Protein AF-F0YPF0-F1 (afdb_monomer_lite)

pLDDT: mean 92.69, std 11.46, range [45.41, 98.69]

Sequence (124 aa):
LLEACATIEKAMAQIQELYGKMSEGPLVLNQITRWINTKEEHCAKIIDLISNYCLCQRCKPFGTPGSPFKTKEDYTDALLAHHAVMSAAMKAKQNVDPSFSAGLKHAVGDATLMYKPVAPPAAP

Secondary structure (DSSP, 8-state):
-HHHHHHHHHHHHHHHHHHTTGGG-THHHHHHHHHHHHHHHHHHHHHHIIIIIIIIII-PPTTSTT---SSHHHHHHHHHHHHHHHHHHHHHHH---HHHHHHHHHHHHHHHHTTSPPPPPPP-

Radius of gyration: 18.38 Å; chains: 1; bounding box: 61×20×51 Å

Organism: Aureococcus anophagefferens (NCBI:txid44056)

Structure (mmCIF, N/CA/C/O backbone):
data_AF-F0YPF0-F1
#
_entry.id   AF-F0YPF0-F1
#
loop_
_atom_site.group_PDB
_atom_site.id
_atom_site.type_symbol
_atom_site.label_atom_id
_atom_site.label_alt_id
_atom_site.label_comp_id
_atom_site.label_asym_id
_atom_site.label_entity_id
_atom_site.label_seq_id
_atom_site.pdbx_PDB_ins_code
_atom_site.Cartn_x
_atom_site.Cartn_y
_atom_site.Cartn_z
_atom_site.occupancy
_atom_site.B_iso_or_equiv
_atom_site.auth_seq_id
_atom_site.auth_comp_id
_atom_site.auth_asym_id
_atom_site.auth_atom_id
_atom_site.pdbx_PDB_model_num
ATOM 1 N N . LEU A 1 1 ? -8.144 5.680 -2.079 1.00 89.94 1 LEU A N 1
ATOM 2 C CA . LEU A 1 1 ? -7.435 4.404 -1.801 1.00 89.94 1 LEU A CA 1
ATOM 3 C C . LEU A 1 1 ? -7.445 3.454 -3.001 1.00 89.94 1 LEU A C 1
ATOM 5 O O . LEU A 1 1 ? -6.365 3.122 -3.466 1.00 89.94 1 LEU A O 1
ATOM 9 N N . LEU A 1 2 ? -8.607 3.054 -3.541 1.00 92.56 2 LEU A N 1
ATOM 10 C CA . LEU A 1 2 ? -8.663 2.127 -4.691 1.00 92.56 2 LEU A CA 1
ATOM 11 C C . LEU A 1 2 ? -7.981 2.671 -5.955 1.00 92.56 2 LEU A C 1
ATOM 13 O O . LEU A 1 2 ? -7.243 1.943 -6.607 1.00 92.56 2 LEU A O 1
ATOM 17 N N . GLU A 1 3 ? -8.159 3.959 -6.253 1.00 94.19 3 GLU A N 1
ATOM 18 C CA . GLU A 1 3 ? -7.447 4.620 -7.354 1.00 94.19 3 GLU A CA 1
ATOM 19 C C . GLU A 1 3 ? -5.922 4.570 -7.163 1.00 94.19 3 GLU A C 1
ATOM 21 O O . GLU A 1 3 ? -5.193 4.204 -8.076 1.00 94.19 3 GLU A O 1
ATOM 26 N N . ALA A 1 4 ? -5.432 4.826 -5.943 1.00 95.75 4 ALA A N 1
ATOM 27 C CA . ALA A 1 4 ? -4.008 4.707 -5.631 1.00 95.75 4 ALA A CA 1
ATOM 28 C C . ALA A 1 4 ? -3.493 3.266 -5.811 1.00 95.75 4 ALA A C 1
ATOM 30 O O . ALA A 1 4 ? -2.382 3.080 -6.299 1.00 95.75 4 ALA A O 1
ATOM 31 N N . CYS A 1 5 ? -4.304 2.252 -5.486 1.00 97.38 5 CYS A N 1
ATOM 32 C CA . CYS A 1 5 ? -3.960 0.850 -5.746 1.00 97.38 5 CYS A CA 1
ATOM 33 C C . CYS A 1 5 ? -3.833 0.567 -7.250 1.00 97.38 5 CYS A C 1
ATOM 35 O O . CYS A 1 5 ? -2.881 -0.090 -7.660 1.00 97.38 5 CYS A O 1
ATOM 37 N N . ALA A 1 6 ? -4.741 1.102 -8.074 1.00 97.62 6 ALA A N 1
ATOM 38 C CA . ALA A 1 6 ? -4.669 0.964 -9.530 1.00 97.62 6 ALA A CA 1
ATOM 39 C C . ALA A 1 6 ? -3.417 1.647 -10.112 1.00 97.62 6 ALA A C 1
ATOM 41 O O . ALA A 1 6 ? -2.765 1.097 -10.999 1.00 97.62 6 ALA A O 1
ATOM 42 N N . THR A 1 7 ? -3.026 2.810 -9.582 1.00 98.06 7 THR A N 1
ATOM 43 C CA . THR A 1 7 ? -1.775 3.473 -9.985 1.00 98.06 7 THR A CA 1
ATOM 44 C C . THR A 1 7 ? -0.540 2.658 -9.600 1.00 98.06 7 THR A C 1
ATOM 46 O O . THR A 1 7 ? 0.379 2.541 -10.407 1.00 98.06 7 THR A O 1
ATOM 49 N N . ILE A 1 8 ? -0.519 2.057 -8.406 1.00 98.44 8 ILE A N 1
ATOM 50 C CA . ILE A 1 8 ? 0.562 1.162 -7.956 1.00 98.44 8 ILE A CA 1
ATOM 51 C C . ILE A 1 8 ? 0.673 -0.062 -8.873 1.00 98.44 8 ILE A C 1
ATOM 53 O O . ILE A 1 8 ? 1.771 -0.398 -9.314 1.00 98.44 8 ILE A O 1
ATOM 57 N N . GLU A 1 9 ? -0.455 -0.698 -9.197 1.00 98.12 9 GLU A N 1
ATOM 58 C CA . GLU A 1 9 ? -0.525 -1.839 -10.117 1.00 98.12 9 GLU A CA 1
ATOM 59 C C . GLU A 1 9 ? 0.023 -1.474 -11.503 1.00 98.12 9 GLU A C 1
ATOM 61 O O . GLU A 1 9 ? 0.909 -2.154 -12.026 1.00 98.12 9 GLU A O 1
ATOM 66 N N . LYS A 1 10 ? -0.420 -0.339 -12.056 1.00 98.12 10 LYS A N 1
ATOM 67 C CA . LYS A 1 10 ? 0.087 0.184 -13.329 1.00 98.12 10 LYS A CA 1
ATOM 68 C C . LYS A 1 10 ? 1.591 0.453 -13.280 1.00 98.12 10 LYS A C 1
ATOM 70 O O . LYS A 1 10 ? 2.301 0.089 -14.213 1.00 98.12 10 LYS A O 1
ATOM 75 N N . ALA A 1 11 ? 2.082 1.081 -12.213 1.00 98.25 11 ALA A N 1
ATOM 76 C CA . ALA A 1 11 ? 3.499 1.387 -12.063 1.00 98.25 11 ALA A CA 1
ATOM 77 C C . ALA A 1 11 ? 4.356 0.112 -12.028 1.00 98.25 11 ALA A C 1
ATOM 79 O O . ALA A 1 11 ? 5.382 0.056 -12.700 1.00 98.25 11 ALA A O 1
ATOM 80 N N . MET A 1 12 ? 3.920 -0.935 -11.314 1.00 98.06 12 MET A N 1
ATOM 81 C CA . MET A 1 12 ? 4.609 -2.234 -11.306 1.00 98.06 12 MET A CA 1
ATOM 82 C C . MET A 1 12 ? 4.663 -2.867 -12.701 1.00 98.06 12 MET A C 1
ATOM 84 O O . MET A 1 12 ? 5.732 -3.306 -13.124 1.00 98.06 12 MET A O 1
ATOM 88 N N . ALA A 1 13 ? 3.546 -2.863 -13.437 1.00 97.75 13 ALA A N 1
ATOM 89 C CA . ALA A 1 13 ? 3.499 -3.393 -14.799 1.00 97.75 13 ALA A CA 1
ATOM 90 C C . ALA A 1 13 ? 4.447 -2.632 -15.744 1.00 97.75 13 ALA A C 1
ATOM 92 O O . ALA A 1 13 ? 5.191 -3.244 -16.506 1.00 97.75 13 ALA A O 1
ATOM 93 N N . GLN A 1 14 ? 4.478 -1.300 -15.644 1.00 98.19 14 GLN A N 1
ATOM 94 C CA . GLN A 1 14 ? 5.374 -0.461 -16.441 1.00 98.19 14 GLN A CA 1
ATOM 95 C C . GLN A 1 14 ? 6.853 -0.699 -16.116 1.00 98.19 14 GLN A C 1
ATOM 97 O O . GLN A 1 14 ? 7.677 -0.719 -17.027 1.00 98.19 14 GLN A O 1
ATOM 102 N N . ILE A 1 15 ? 7.20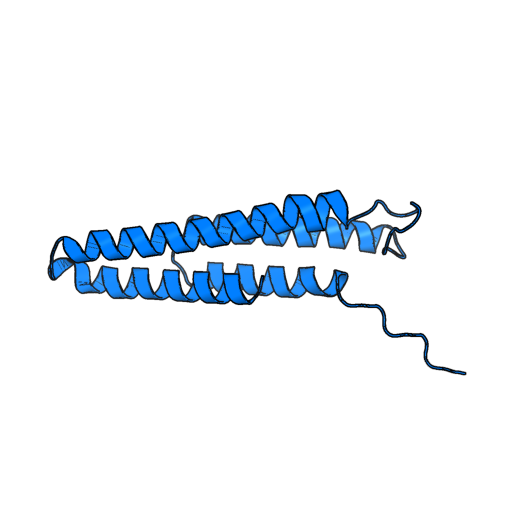4 -0.927 -14.845 1.00 98.25 15 ILE A N 1
ATOM 103 C CA . ILE A 1 15 ? 8.579 -1.279 -14.458 1.00 98.25 15 ILE A CA 1
ATOM 104 C C . ILE A 1 15 ? 9.006 -2.594 -15.119 1.00 98.25 15 ILE A C 1
ATOM 106 O O . ILE A 1 15 ? 10.096 -2.651 -15.685 1.00 98.25 15 ILE A O 1
ATOM 110 N N . GLN A 1 16 ? 8.159 -3.628 -15.085 1.00 96.94 16 GLN A N 1
ATOM 111 C CA . GLN A 1 16 ? 8.470 -4.918 -15.713 1.00 96.94 16 GLN A CA 1
ATOM 112 C C . GLN A 1 16 ? 8.599 -4.806 -17.237 1.00 96.94 16 GLN A C 1
ATOM 114 O O . GLN A 1 16 ? 9.541 -5.347 -17.815 1.00 96.94 16 GLN A O 1
ATOM 119 N N . GLU A 1 17 ? 7.694 -4.067 -17.885 1.00 97.50 17 GLU A N 1
ATOM 120 C CA . GLU A 1 17 ? 7.743 -3.836 -19.333 1.00 97.50 17 GLU A CA 1
ATOM 121 C C . GLU A 1 17 ? 9.040 -3.122 -19.746 1.00 97.50 17 GLU A C 1
ATOM 123 O O . GLU A 1 17 ? 9.730 -3.556 -20.668 1.00 97.50 17 GLU A O 1
ATOM 128 N N . LEU A 1 18 ? 9.401 -2.045 -19.042 1.00 97.81 18 LEU A N 1
ATOM 129 C CA . LEU A 1 18 ? 10.613 -1.273 -19.318 1.00 97.81 18 LEU A CA 1
ATOM 130 C C . LEU A 1 18 ? 11.885 -2.062 -19.007 1.00 97.81 18 LEU A C 1
ATOM 132 O O . LEU A 1 18 ? 12.878 -1.912 -19.713 1.00 97.81 18 LEU A O 1
ATOM 136 N N . TYR A 1 19 ? 11.866 -2.931 -17.996 1.00 96.81 19 TYR A N 1
ATOM 137 C CA . TYR A 1 19 ? 12.994 -3.816 -17.710 1.00 96.81 19 TYR A CA 1
ATOM 138 C C . TYR A 1 19 ? 13.308 -4.742 -18.898 1.00 96.81 19 TYR A C 1
ATOM 140 O O . TYR A 1 19 ? 14.474 -4.926 -19.241 1.00 96.81 19 TYR A O 1
ATOM 148 N N . GLY A 1 20 ? 12.286 -5.234 -19.608 1.00 97.12 20 GLY A N 1
ATOM 149 C CA . GLY A 1 20 ? 12.464 -5.995 -20.854 1.00 97.12 20 GLY A CA 1
ATOM 150 C C . GLY A 1 20 ? 13.070 -5.189 -22.014 1.00 97.12 20 GLY A C 1
ATOM 151 O O . GLY A 1 20 ? 13.585 -5.776 -22.962 1.00 97.12 20 GLY A O 1
ATOM 152 N N . LYS A 1 21 ? 13.051 -3.855 -21.924 1.00 97.38 21 LYS A N 1
ATOM 153 C CA . LYS A 1 21 ? 13.563 -2.902 -22.924 1.00 97.38 21 LYS A CA 1
ATOM 154 C C . LYS A 1 21 ? 14.888 -2.258 -22.509 1.00 97.38 21 LYS A C 1
ATOM 156 O O . LYS A 1 21 ? 15.329 -1.290 -23.116 1.00 97.38 21 LYS A O 1
ATOM 161 N N . MET A 1 22 ? 15.549 -2.765 -21.467 1.00 94.44 22 MET A N 1
ATOM 162 C CA . MET A 1 22 ? 16.723 -2.111 -20.873 1.00 94.44 22 MET A CA 1
ATOM 163 C C . MET A 1 22 ? 17.909 -1.956 -21.849 1.00 94.44 22 MET A C 1
ATOM 165 O O . MET A 1 22 ? 18.730 -1.056 -21.677 1.00 94.44 22 MET A O 1
ATOM 169 N N . SER A 1 23 ? 17.981 -2.782 -22.899 1.00 96.25 23 SER A N 1
ATOM 170 C CA . SER A 1 23 ? 18.974 -2.676 -23.979 1.00 96.25 23 SER A CA 1
ATOM 171 C C . SER A 1 23 ? 18.738 -1.509 -24.948 1.00 96.25 23 SER A C 1
ATOM 173 O O . SER A 1 23 ? 19.657 -1.153 -25.682 1.00 96.25 23 SER A O 1
ATOM 175 N N . GLU A 1 24 ? 17.556 -0.881 -24.945 1.00 96.12 24 GLU A N 1
ATOM 176 C CA . GLU A 1 24 ? 17.224 0.258 -25.819 1.00 96.12 24 GLU A CA 1
ATOM 177 C C . GLU A 1 24 ? 17.932 1.561 -25.398 1.00 96.12 24 GLU A C 1
ATOM 179 O O . GLU A 1 24 ? 17.948 2.538 -26.147 1.00 96.12 24 GLU A O 1
ATOM 184 N N . GLY A 1 25 ? 18.559 1.583 -24.216 1.00 95.88 25 GLY A N 1
ATOM 185 C CA . GLY A 1 25 ? 19.467 2.645 -23.788 1.00 95.88 25 GLY A CA 1
ATOM 186 C C . GLY A 1 25 ? 19.164 3.226 -22.401 1.00 95.88 25 GLY A C 1
ATOM 187 O O . GLY A 1 25 ? 18.166 2.893 -21.759 1.00 95.88 25 GLY A O 1
ATOM 188 N N . PRO A 1 26 ? 20.010 4.153 -21.917 1.00 96.00 26 PRO A N 1
ATOM 189 C CA . PRO A 1 26 ? 19.965 4.645 -20.537 1.00 96.00 26 PRO A CA 1
ATOM 190 C C . PRO A 1 26 ? 18.689 5.425 -20.184 1.00 96.00 26 PRO A C 1
ATOM 192 O O . PRO A 1 26 ? 18.332 5.523 -19.011 1.00 96.00 26 PRO A O 1
ATOM 195 N N . LEU A 1 27 ? 17.958 5.953 -21.173 1.00 97.44 27 LEU A N 1
ATOM 196 C CA . LEU A 1 27 ? 16.685 6.643 -20.929 1.00 97.44 27 LEU A CA 1
ATOM 197 C C . LEU A 1 27 ? 15.611 5.714 -20.342 1.00 97.44 27 LEU A C 1
ATOM 199 O O . LEU A 1 27 ? 14.741 6.183 -19.608 1.00 97.44 27 LEU A O 1
ATOM 203 N N . VAL A 1 28 ? 15.702 4.405 -20.593 1.00 98.12 28 VAL A N 1
ATOM 204 C CA . VAL A 1 28 ? 14.805 3.401 -20.005 1.00 98.12 28 VAL A CA 1
ATOM 205 C C . VAL A 1 28 ? 14.967 3.346 -18.483 1.00 98.12 28 VAL A C 1
ATOM 207 O O . VAL A 1 28 ? 13.972 3.307 -17.761 1.00 98.12 28 VAL A O 1
ATOM 210 N N . LEU A 1 29 ? 16.198 3.465 -17.969 1.00 97.56 29 LEU A N 1
ATOM 211 C CA . LEU A 1 29 ? 16.468 3.502 -16.524 1.00 97.56 29 LEU A CA 1
ATOM 212 C C . LEU A 1 29 ? 15.846 4.732 -15.847 1.00 97.56 29 LEU A C 1
ATOM 214 O O . LEU A 1 29 ? 15.309 4.631 -14.740 1.00 97.56 29 LEU A O 1
ATOM 218 N N . ASN A 1 30 ? 15.846 5.881 -16.530 1.00 97.94 30 ASN A N 1
ATOM 219 C CA . ASN A 1 30 ? 15.174 7.084 -16.035 1.00 97.94 30 ASN A CA 1
ATOM 220 C C . ASN A 1 30 ? 13.657 6.867 -15.923 1.00 97.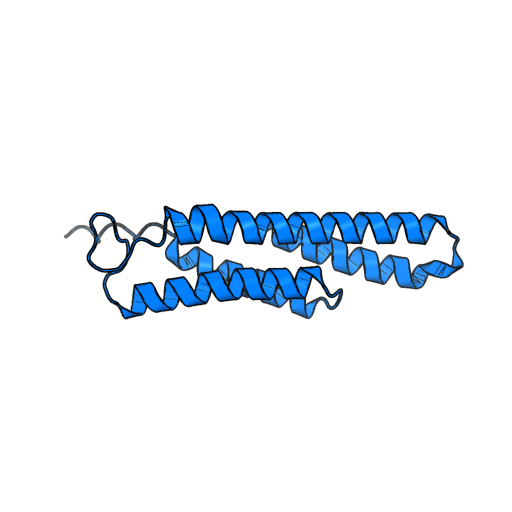94 30 ASN A C 1
ATOM 222 O O . ASN A 1 30 ? 13.041 7.301 -14.950 1.00 97.94 30 ASN A O 1
ATOM 226 N N . GLN A 1 31 ? 13.052 6.170 -16.890 1.00 98.38 31 GLN A N 1
ATOM 227 C CA . GLN A 1 31 ? 11.622 5.851 -16.866 1.00 98.38 31 GLN A CA 1
ATOM 228 C C . GLN A 1 31 ? 11.272 4.847 -15.765 1.00 98.38 31 GLN A C 1
ATOM 230 O O . GLN A 1 31 ? 10.301 5.063 -15.040 1.00 98.38 31 GLN A O 1
ATOM 235 N N . ILE A 1 32 ? 12.084 3.801 -15.583 1.00 98.38 32 ILE A N 1
ATOM 236 C CA . ILE A 1 32 ? 11.926 2.842 -14.478 1.00 98.38 32 ILE A CA 1
ATOM 237 C C . ILE A 1 32 ? 11.976 3.577 -13.137 1.00 98.38 32 ILE A C 1
ATOM 239 O O . ILE A 1 32 ? 11.079 3.414 -12.314 1.00 98.38 32 ILE A O 1
ATOM 243 N N . THR A 1 33 ? 12.969 4.448 -12.946 1.00 98.31 33 THR A N 1
ATOM 244 C CA . THR A 1 33 ? 13.116 5.243 -11.717 1.00 98.31 33 THR A CA 1
ATOM 245 C C . THR A 1 33 ? 11.888 6.113 -11.444 1.00 98.31 33 THR A C 1
ATOM 247 O O . THR A 1 33 ? 11.412 6.175 -10.312 1.00 98.31 33 THR A O 1
ATOM 250 N N . ARG A 1 34 ? 11.317 6.750 -12.475 1.00 98.62 34 ARG A N 1
ATOM 251 C CA . ARG A 1 34 ? 10.082 7.542 -12.331 1.00 98.62 34 ARG A CA 1
ATOM 252 C C . ARG A 1 34 ? 8.913 6.681 -11.860 1.00 98.62 34 ARG A C 1
ATOM 254 O O . ARG A 1 34 ? 8.226 7.076 -10.924 1.00 98.62 34 ARG A O 1
ATOM 261 N N . TRP A 1 35 ? 8.721 5.499 -12.446 1.00 98.50 35 TRP A N 1
ATOM 262 C CA . TRP A 1 35 ? 7.655 4.586 -12.025 1.00 98.50 35 TRP A CA 1
ATOM 263 C C . TRP A 1 35 ? 7.868 4.017 -10.620 1.00 98.50 35 TRP A C 1
ATOM 265 O O . TRP A 1 35 ? 6.894 3.873 -9.880 1.00 98.50 35 TRP A O 1
ATOM 275 N N . ILE A 1 36 ? 9.117 3.752 -10.222 1.00 98.50 36 ILE A N 1
ATOM 276 C CA . ILE A 1 36 ? 9.458 3.390 -8.838 1.00 98.50 36 ILE A CA 1
ATOM 277 C C . ILE A 1 36 ? 9.028 4.515 -7.896 1.00 98.50 36 ILE A C 1
ATOM 279 O O . ILE A 1 36 ? 8.245 4.266 -6.983 1.00 98.50 36 ILE A O 1
ATOM 283 N N . ASN A 1 37 ? 9.439 5.756 -8.167 1.00 98.56 37 ASN A N 1
ATOM 284 C CA . ASN A 1 37 ? 9.086 6.906 -7.333 1.00 98.56 37 ASN A CA 1
ATOM 285 C C . ASN A 1 37 ? 7.567 7.110 -7.243 1.00 98.56 37 ASN A C 1
ATOM 287 O O . ASN A 1 37 ? 7.043 7.286 -6.146 1.00 98.56 37 ASN A O 1
ATOM 291 N N . THR A 1 38 ? 6.841 7.011 -8.363 1.00 98.38 38 THR A N 1
ATOM 292 C CA . THR A 1 38 ? 5.371 7.080 -8.372 1.00 98.38 38 THR A CA 1
ATOM 293 C C . THR A 1 38 ? 4.759 6.001 -7.478 1.00 98.38 38 THR A C 1
ATOM 295 O O . THR A 1 38 ? 3.934 6.301 -6.615 1.00 98.38 38 THR A O 1
ATOM 298 N N . LYS A 1 39 ? 5.175 4.740 -7.637 1.00 98.12 39 LYS A N 1
ATOM 299 C CA . LYS A 1 39 ? 4.696 3.624 -6.811 1.00 98.12 39 LYS A CA 1
ATOM 300 C C . LYS A 1 39 ? 4.957 3.877 -5.326 1.00 98.12 39 LYS A C 1
ATOM 302 O O . LYS A 1 39 ? 4.062 3.699 -4.501 1.00 98.12 39 LYS A O 1
ATOM 307 N N . GLU A 1 40 ? 6.166 4.311 -4.988 1.00 98.56 40 GLU A N 1
ATOM 308 C CA . GLU A 1 40 ? 6.563 4.574 -3.609 1.00 98.56 40 GLU A CA 1
ATOM 309 C C . GLU A 1 40 ? 5.779 5.714 -2.962 1.00 98.56 40 GLU A C 1
ATOM 311 O O . GLU A 1 40 ? 5.343 5.580 -1.815 1.00 98.56 40 GLU A O 1
ATOM 316 N N . GLU A 1 41 ? 5.558 6.801 -3.699 1.00 98.62 41 GLU A N 1
ATOM 317 C CA . GLU A 1 41 ? 4.772 7.949 -3.254 1.00 98.62 41 GLU A CA 1
ATOM 318 C C . GLU A 1 41 ? 3.317 7.551 -2.975 1.00 98.62 41 GLU A C 1
ATOM 320 O O . GLU A 1 41 ? 2.758 7.898 -1.932 1.00 98.62 41 GLU A O 1
ATOM 325 N N . HIS A 1 42 ? 2.703 6.770 -3.868 1.00 98.56 42 HIS A N 1
ATOM 326 C CA . HIS A 1 42 ? 1.339 6.284 -3.669 1.00 98.56 42 HIS A CA 1
ATOM 327 C C . HIS A 1 42 ? 1.230 5.318 -2.481 1.00 98.56 42 HIS A C 1
ATOM 329 O O . HIS A 1 42 ? 0.278 5.429 -1.705 1.00 98.56 42 HIS A O 1
ATOM 335 N N . CYS A 1 43 ? 2.201 4.419 -2.283 1.00 98.69 43 CYS A N 1
ATOM 336 C CA . CYS A 1 43 ? 2.236 3.563 -1.094 1.00 98.69 43 CYS A CA 1
ATOM 337 C C . CYS A 1 43 ? 2.375 4.383 0.198 1.00 98.69 43 CYS A C 1
ATOM 339 O O . CYS A 1 43 ? 1.665 4.112 1.165 1.00 98.69 43 CYS A O 1
ATOM 341 N N . ALA A 1 44 ? 3.248 5.397 0.217 1.00 98.56 44 ALA A N 1
ATOM 342 C CA . ALA A 1 44 ? 3.431 6.270 1.378 1.00 98.56 44 ALA A CA 1
ATOM 343 C C . ALA A 1 44 ? 2.140 7.028 1.723 1.00 98.56 44 ALA A C 1
ATOM 345 O O . ALA A 1 44 ? 1.685 6.978 2.861 1.00 98.56 44 ALA A O 1
ATOM 346 N N . LYS A 1 45 ? 1.474 7.613 0.719 1.00 98.44 45 LYS A N 1
ATOM 347 C CA . LYS A 1 45 ? 0.179 8.292 0.892 1.00 98.44 45 LYS A CA 1
ATOM 348 C C . LYS A 1 45 ? -0.908 7.372 1.455 1.00 98.44 45 LYS A C 1
ATOM 350 O O . LYS A 1 45 ? -1.738 7.821 2.242 1.00 98.44 45 LYS A O 1
ATOM 355 N N . ILE A 1 46 ? -0.929 6.094 1.060 1.00 98.25 46 ILE A N 1
ATOM 356 C CA . ILE A 1 46 ? -1.852 5.107 1.643 1.00 98.25 46 ILE A CA 1
ATOM 357 C C . ILE A 1 46 ? -1.530 4.892 3.122 1.00 98.25 46 ILE A C 1
ATOM 359 O O . ILE A 1 46 ? -2.445 4.942 3.940 1.00 98.25 46 ILE A O 1
ATOM 363 N N . ILE A 1 47 ? -0.258 4.673 3.466 1.00 98.50 47 ILE A N 1
ATOM 364 C CA . ILE A 1 47 ? 0.170 4.467 4.857 1.00 98.50 47 ILE A CA 1
ATOM 365 C C . ILE A 1 47 ? -0.198 5.682 5.713 1.00 98.50 47 ILE A C 1
ATOM 367 O O . ILE A 1 47 ? -0.797 5.498 6.767 1.00 98.50 47 ILE A O 1
ATOM 371 N N . ASP A 1 48 ? 0.071 6.900 5.241 1.00 98.31 48 ASP A N 1
ATOM 372 C CA . ASP A 1 48 ? -0.233 8.140 5.965 1.00 98.31 48 ASP A CA 1
ATOM 373 C C . ASP A 1 48 ? -1.732 8.358 6.169 1.00 98.31 48 ASP A C 1
ATOM 375 O O . ASP A 1 48 ? -2.163 8.782 7.242 1.00 98.31 48 ASP A O 1
ATOM 379 N N . LEU A 1 49 ? -2.549 8.066 5.154 1.00 97.12 49 LEU A N 1
ATOM 380 C CA . LEU A 1 49 ? -4.001 8.161 5.280 1.00 97.12 49 LEU A CA 1
ATOM 381 C C . LEU A 1 49 ? -4.527 7.128 6.283 1.00 97.12 49 LEU A C 1
ATOM 383 O O . LEU A 1 49 ? -5.376 7.444 7.120 1.00 97.12 49 LEU A O 1
ATOM 387 N N . ILE A 1 50 ? -4.018 5.897 6.205 1.00 97.44 50 ILE A N 1
ATOM 388 C CA . ILE A 1 50 ? -4.448 4.809 7.077 1.00 97.44 50 ILE A CA 1
ATOM 389 C C . ILE A 1 50 ? -4.026 5.063 8.524 1.00 97.44 50 ILE A C 1
ATOM 391 O O . ILE A 1 50 ? -4.830 4.861 9.430 1.00 97.44 50 ILE A O 1
ATOM 395 N N . SER A 1 51 ? -2.805 5.534 8.759 1.00 97.19 51 SER A N 1
ATOM 396 C CA . SER A 1 51 ? -2.309 5.815 10.104 1.00 97.19 51 SER A CA 1
ATOM 397 C C . SER A 1 51 ? -3.013 7.028 10.715 1.00 97.19 51 SER A C 1
ATOM 399 O O . SER A 1 51 ? -3.619 6.916 11.779 1.00 97.19 51 SER A O 1
ATOM 401 N N . ASN A 1 52 ? -3.007 8.175 10.034 1.00 96.25 52 ASN A N 1
ATOM 402 C CA . ASN A 1 52 ? -3.428 9.437 10.640 1.00 96.25 52 ASN A CA 1
ATOM 403 C C . ASN A 1 52 ? -4.950 9.600 10.665 1.00 96.25 52 ASN A C 1
ATOM 405 O O . ASN A 1 52 ? -5.525 9.946 11.697 1.00 96.25 52 ASN A O 1
ATOM 409 N N . TYR A 1 53 ? -5.620 9.348 9.541 1.00 94.00 53 TYR A N 1
ATOM 410 C CA . TYR A 1 53 ? -7.059 9.589 9.432 1.00 94.00 53 TYR A CA 1
ATOM 411 C C . TYR A 1 53 ? -7.876 8.365 9.854 1.00 94.00 53 TYR A C 1
ATOM 413 O O . TYR A 1 53 ? -8.797 8.460 10.665 1.00 94.00 53 TYR A O 1
ATOM 421 N N . CYS A 1 54 ? -7.552 7.192 9.318 1.00 94.25 54 CYS A N 1
ATOM 422 C CA . CYS A 1 54 ? -8.342 5.990 9.566 1.00 94.25 54 CYS A CA 1
ATOM 423 C C . CYS A 1 54 ? -8.117 5.444 10.986 1.00 94.25 54 CYS A C 1
ATOM 425 O O . CYS A 1 54 ? -9.059 5.322 11.769 1.00 94.25 54 CYS A O 1
ATOM 427 N N . LEU A 1 55 ? -6.868 5.171 11.354 1.00 93.25 55 LEU A N 1
ATOM 428 C CA . LEU A 1 55 ? -6.538 4.560 12.636 1.00 93.25 55 LEU A CA 1
ATOM 429 C C . LEU A 1 55 ? -6.601 5.582 13.779 1.00 93.25 55 LEU A C 1
ATOM 431 O O . LEU A 1 55 ? -7.439 5.447 14.666 1.00 93.25 55 LEU A O 1
ATOM 435 N N . CYS A 1 56 ? -5.780 6.635 13.745 1.00 94.00 56 CYS A N 1
ATOM 436 C CA . CYS A 1 56 ? -5.678 7.582 14.862 1.00 94.00 56 CYS A CA 1
ATOM 437 C C . CYS A 1 56 ? -6.954 8.410 15.082 1.00 94.00 56 CYS A C 1
ATOM 439 O O . CYS A 1 56 ? -7.340 8.642 16.227 1.00 94.00 56 CYS A O 1
ATOM 441 N N . GLN A 1 57 ? -7.619 8.865 14.015 1.00 92.75 57 GLN A N 1
ATOM 442 C CA . GLN A 1 57 ? -8.790 9.738 14.150 1.00 92.75 57 GLN A CA 1
ATOM 443 C C . GLN A 1 57 ? -10.120 8.971 14.185 1.00 92.75 57 GLN A C 1
ATOM 445 O O . GLN A 1 57 ? -11.021 9.346 14.943 1.00 92.75 57 GLN A O 1
ATOM 450 N N . ARG A 1 58 ? -10.284 7.928 13.362 1.00 92.31 58 ARG A N 1
ATOM 451 C CA . ARG A 1 58 ? -11.581 7.253 13.192 1.00 92.31 58 ARG A CA 1
ATOM 452 C C . ARG A 1 58 ? -11.756 5.957 13.982 1.00 92.31 58 ARG A C 1
ATOM 454 O O . ARG A 1 58 ? -12.894 5.636 14.326 1.00 92.31 58 ARG A O 1
ATOM 461 N N . CYS A 1 59 ? -10.689 5.230 14.296 1.00 92.44 59 CYS A N 1
ATOM 462 C CA . CYS A 1 59 ? -10.756 3.970 15.039 1.00 92.44 59 CYS A CA 1
ATOM 463 C C . CYS A 1 59 ? -10.850 4.219 16.556 1.00 92.44 59 CYS A C 1
ATOM 465 O O . CYS A 1 59 ? -9.954 3.872 17.324 1.00 92.44 59 CYS A O 1
ATOM 467 N N . LYS A 1 60 ? -11.939 4.862 16.998 1.00 92.25 60 LYS A N 1
ATOM 468 C CA . LYS A 1 60 ? -12.127 5.227 18.410 1.00 92.25 60 LYS A CA 1
ATOM 469 C C . LYS A 1 60 ? -12.301 3.993 19.306 1.00 92.25 60 LYS A C 1
ATOM 471 O O . LYS A 1 60 ? -13.112 3.133 18.954 1.00 92.25 60 LYS A O 1
ATOM 476 N N . PRO A 1 61 ? -11.645 3.929 20.482 1.00 94.44 61 PRO A N 1
ATOM 477 C CA . PRO A 1 61 ? -11.686 2.748 21.344 1.00 94.44 61 PRO A CA 1
ATOM 478 C C . PRO A 1 61 ? -13.110 2.290 21.671 1.00 94.44 61 PRO A C 1
ATOM 480 O O . PRO A 1 61 ? -13.998 3.118 21.899 1.00 94.44 61 PRO A O 1
ATOM 483 N N . PHE A 1 62 ? -13.322 0.973 21.713 1.00 94.50 62 PHE A N 1
ATOM 484 C CA . PHE A 1 62 ? -14.604 0.380 22.098 1.00 94.50 62 PHE A CA 1
ATOM 485 C C . PHE A 1 62 ? -15.098 0.927 23.450 1.00 94.50 62 PHE A C 1
ATOM 487 O O . PHE A 1 62 ? -14.320 1.074 24.394 1.00 94.50 62 PHE A O 1
ATOM 494 N N . GLY A 1 63 ? -16.394 1.240 23.532 1.00 92.44 63 GLY A N 1
ATOM 495 C CA . GLY A 1 63 ? -17.033 1.783 24.736 1.00 92.44 63 GLY A CA 1
ATOM 496 C C . GLY A 1 63 ? -16.854 3.293 24.943 1.00 92.44 63 GLY A C 1
ATOM 497 O O . GLY A 1 63 ? -17.382 3.835 25.911 1.00 92.44 63 GLY A O 1
ATOM 498 N N . THR A 1 64 ? -16.149 3.994 24.045 1.00 93.25 64 THR A N 1
ATOM 499 C CA . THR A 1 64 ? -16.012 5.460 24.110 1.00 93.25 64 THR A CA 1
ATOM 500 C C . THR A 1 64 ? -17.097 6.183 23.300 1.00 93.25 64 THR A C 1
ATOM 502 O O . THR A 1 64 ? -17.583 5.646 22.299 1.00 93.25 64 THR A O 1
ATOM 505 N N . PRO A 1 65 ? -17.480 7.420 23.678 1.00 92.06 65 PRO A N 1
ATOM 506 C CA . PRO A 1 65 ? -18.424 8.218 22.901 1.00 92.06 65 PRO A CA 1
ATOM 507 C C . PRO A 1 65 ? -17.987 8.396 21.439 1.00 92.06 65 PRO A C 1
ATOM 509 O O . PRO A 1 65 ? -16.888 8.876 21.141 1.00 92.06 65 PRO A O 1
ATOM 512 N N . GLY A 1 66 ? -18.876 8.026 20.515 1.00 86.75 66 GLY A N 1
ATOM 513 C CA . GLY A 1 66 ? -18.615 8.078 19.075 1.00 86.75 66 GLY A CA 1
ATOM 514 C C . GLY A 1 66 ? -17.762 6.924 18.540 1.00 86.75 66 GLY A C 1
ATOM 515 O O . GLY A 1 66 ? -17.293 7.009 17.405 1.00 86.75 66 GLY A O 1
ATOM 516 N N . SER A 1 67 ? -17.543 5.866 19.327 1.00 90.06 67 SER A N 1
ATOM 517 C CA . SER A 1 67 ? -16.983 4.614 18.819 1.00 90.06 67 SER A CA 1
ATOM 518 C C . SER A 1 67 ? -17.967 3.933 17.857 1.00 90.06 67 SER A C 1
ATOM 520 O O . SER A 1 67 ? -19.142 3.795 18.201 1.00 90.06 67 SER A O 1
ATOM 522 N N . PRO A 1 68 ? -17.524 3.505 16.659 1.00 87.31 68 PRO A N 1
ATOM 523 C CA . PRO A 1 68 ? -18.383 2.803 15.707 1.00 87.31 68 PRO A CA 1
ATOM 524 C C . PRO A 1 68 ? -18.556 1.305 16.027 1.00 87.31 68 PRO A C 1
ATOM 526 O O . PRO A 1 68 ? -19.275 0.614 15.308 1.00 87.31 68 PRO A O 1
ATOM 529 N N . PHE A 1 69 ? -17.885 0.789 17.062 1.00 91.00 69 PHE A N 1
ATOM 530 C CA . PHE A 1 69 ? -17.773 -0.644 17.346 1.00 91.00 69 PHE A CA 1
ATOM 531 C C . PHE A 1 69 ? -18.865 -1.133 18.299 1.00 91.00 69 PHE A C 1
ATOM 533 O O . PHE A 1 69 ? -19.086 -0.532 19.352 1.00 91.00 69 PHE A O 1
ATOM 540 N N . LYS A 1 70 ? -19.523 -2.248 17.955 1.00 90.75 70 LYS A N 1
ATOM 541 C CA . LYS A 1 70 ? -20.558 -2.877 18.795 1.00 90.75 70 LYS A CA 1
ATOM 542 C C . LYS A 1 70 ? -19.945 -3.829 19.810 1.00 90.75 70 LYS A C 1
ATOM 544 O O . LYS A 1 70 ? -20.482 -3.988 20.904 1.00 90.75 70 LYS A O 1
ATOM 549 N N . THR A 1 71 ? -18.828 -4.452 19.451 1.00 93.62 71 THR A N 1
ATOM 550 C CA . THR A 1 71 ? -18.090 -5.374 20.310 1.00 93.62 71 THR A CA 1
ATOM 551 C C . THR A 1 71 ? -16.611 -4.995 20.392 1.00 93.62 71 THR A C 1
ATOM 553 O O . THR A 1 71 ? -16.090 -4.227 19.581 1.00 93.62 71 THR A O 1
ATOM 556 N N . LYS A 1 72 ? -15.910 -5.554 21.386 1.00 94.38 72 LYS A N 1
ATOM 557 C CA . LYS A 1 72 ? -14.445 -5.461 21.467 1.00 94.38 72 LYS A CA 1
ATOM 558 C C . LYS A 1 72 ? -13.760 -6.183 20.297 1.00 94.38 72 LYS A C 1
ATOM 560 O O . LYS A 1 72 ? -12.666 -5.775 19.907 1.00 94.38 72 LYS A O 1
ATOM 565 N N . GLU A 1 73 ? -14.402 -7.213 19.748 1.00 94.44 73 GLU A N 1
ATOM 566 C CA . GLU A 1 73 ? -13.912 -7.933 18.571 1.00 94.44 73 GLU A CA 1
ATOM 567 C C . GLU A 1 73 ? -13.913 -7.013 17.350 1.00 94.44 73 GLU A C 1
ATOM 569 O O . GLU A 1 73 ? -12.864 -6.830 16.750 1.00 94.44 73 GLU A O 1
ATOM 574 N N . ASP A 1 74 ? -15.014 -6.293 17.089 1.00 91.81 74 ASP A N 1
ATOM 575 C CA . ASP A 1 74 ? -15.105 -5.352 15.960 1.00 91.81 74 ASP A CA 1
ATOM 576 C C . ASP A 1 74 ? -13.974 -4.306 15.990 1.00 91.81 74 ASP A C 1
ATOM 578 O O . ASP A 1 74 ? -13.422 -3.926 14.957 1.00 91.81 74 ASP A O 1
ATOM 582 N N . TYR A 1 75 ? -13.632 -3.818 17.190 1.00 93.94 75 TYR A N 1
ATOM 583 C CA . TYR A 1 75 ? -12.515 -2.893 17.379 1.00 93.94 75 TYR A CA 1
ATOM 584 C C . TYR A 1 75 ? -11.172 -3.555 17.062 1.00 93.94 75 TYR A C 1
ATOM 586 O O . TYR A 1 75 ? -10.327 -2.956 16.402 1.00 93.94 75 TYR A O 1
ATOM 594 N N . THR A 1 76 ? -10.972 -4.787 17.521 1.00 95.62 76 THR A N 1
ATOM 595 C CA . THR A 1 76 ? -9.731 -5.538 17.303 1.00 95.62 76 THR A CA 1
ATOM 596 C C . THR A 1 76 ? -9.551 -5.871 15.822 1.00 95.62 76 THR A C 1
ATOM 598 O O . THR A 1 76 ? -8.486 -5.600 15.264 1.00 95.62 76 THR A O 1
ATOM 601 N N . ASP A 1 77 ? -10.606 -6.338 15.159 1.00 94.38 77 ASP A N 1
ATOM 602 C CA . ASP A 1 77 ? -10.638 -6.596 13.718 1.00 94.38 77 ASP A CA 1
ATOM 603 C C . ASP A 1 77 ? -10.329 -5.336 12.916 1.00 94.38 77 ASP A C 1
ATOM 605 O O . ASP A 1 77 ? -9.537 -5.368 11.971 1.00 94.38 77 ASP A O 1
ATOM 609 N N . ALA A 1 78 ? -10.880 -4.192 13.327 1.00 93.88 78 ALA A N 1
ATOM 610 C CA . ALA A 1 78 ? -10.544 -2.918 12.719 1.00 93.88 78 ALA A CA 1
ATOM 611 C C . ALA A 1 78 ? -9.055 -2.588 12.863 1.00 93.88 78 ALA A C 1
ATOM 613 O O . ALA A 1 78 ? -8.419 -2.239 11.868 1.00 93.88 78 ALA A O 1
ATOM 614 N N . LEU A 1 79 ? -8.464 -2.705 14.056 1.00 95.88 79 LEU A N 1
ATOM 615 C CA . LEU A 1 79 ? -7.025 -2.464 14.247 1.00 95.88 79 LEU A CA 1
ATOM 616 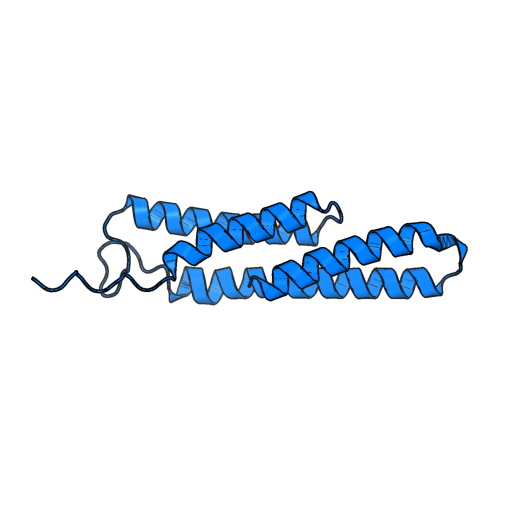C C . LEU A 1 79 ? -6.179 -3.360 13.326 1.00 95.88 79 LEU A C 1
ATOM 618 O O . LEU A 1 79 ? -5.257 -2.873 12.661 1.00 95.88 79 LEU A O 1
ATOM 622 N N . LEU A 1 80 ? -6.524 -4.647 13.245 1.00 96.62 80 LEU A N 1
ATOM 623 C CA . LEU A 1 80 ? -5.844 -5.621 12.392 1.00 96.62 80 LEU A CA 1
ATOM 624 C C . LEU A 1 80 ? -5.988 -5.281 10.905 1.00 96.62 80 LEU A C 1
ATOM 626 O O . LEU A 1 80 ? -4.991 -5.317 10.181 1.00 96.62 80 LEU A O 1
ATOM 630 N N . ALA A 1 81 ? -7.177 -4.877 10.454 1.00 96.50 81 ALA A N 1
ATOM 631 C CA . ALA A 1 81 ? -7.423 -4.487 9.069 1.00 96.50 81 ALA A CA 1
ATOM 632 C C . ALA A 1 81 ? -6.581 -3.266 8.653 1.00 96.50 81 ALA A C 1
ATOM 634 O O . ALA A 1 81 ? -5.947 -3.280 7.596 1.00 96.50 81 ALA A O 1
ATOM 635 N N . HIS A 1 82 ? -6.486 -2.229 9.494 1.00 97.06 82 HIS A N 1
ATOM 636 C CA . HIS A 1 82 ? -5.623 -1.072 9.209 1.00 97.06 82 HIS A CA 1
ATOM 637 C C . HIS A 1 82 ? -4.147 -1.460 9.138 1.00 97.06 82 HIS A C 1
ATOM 639 O O . HIS A 1 82 ? -3.437 -1.056 8.212 1.00 97.06 82 HIS A O 1
ATOM 645 N N . HIS A 1 83 ? -3.679 -2.264 10.096 1.00 98.00 83 HIS A N 1
ATOM 646 C CA . HIS A 1 83 ? -2.307 -2.758 10.094 1.00 98.00 83 HIS A CA 1
ATOM 647 C C . HIS A 1 83 ? -2.005 -3.604 8.847 1.00 98.00 83 HIS A C 1
ATOM 649 O O . HIS A 1 83 ? -0.932 -3.464 8.250 1.00 98.00 83 HIS A O 1
ATOM 655 N N . ALA A 1 84 ? -2.957 -4.434 8.411 1.00 98.25 84 ALA A N 1
ATOM 656 C CA . ALA A 1 84 ? -2.840 -5.228 7.194 1.00 98.25 84 ALA A CA 1
ATOM 657 C C . ALA A 1 84 ? -2.672 -4.342 5.952 1.00 98.25 84 ALA A C 1
ATOM 659 O O . ALA A 1 84 ? -1.781 -4.610 5.143 1.00 98.25 84 ALA A O 1
ATOM 660 N N . VAL A 1 85 ? -3.434 -3.245 5.832 1.00 98.44 85 VAL A N 1
ATOM 661 C CA . VAL A 1 85 ? -3.261 -2.279 4.731 1.00 98.44 85 VAL A CA 1
ATOM 662 C C . VAL A 1 85 ? -1.866 -1.658 4.752 1.00 98.44 85 VAL A C 1
ATOM 664 O O . VAL A 1 85 ? -1.196 -1.648 3.721 1.00 98.44 85 VAL A O 1
ATOM 667 N N . MET A 1 86 ? -1.396 -1.174 5.907 1.00 98.56 86 MET A N 1
ATOM 668 C CA . MET A 1 86 ? -0.064 -0.557 6.012 1.00 98.56 86 MET A CA 1
ATOM 669 C C . MET A 1 86 ? 1.054 -1.552 5.673 1.00 98.56 86 MET A C 1
ATOM 671 O O . MET A 1 86 ? 1.981 -1.227 4.929 1.00 98.56 86 MET A O 1
ATOM 675 N N . SER A 1 87 ? 0.933 -2.790 6.156 1.00 98.56 87 SER A N 1
ATOM 676 C CA . SER A 1 87 ? 1.881 -3.871 5.875 1.00 98.56 87 SER A CA 1
ATOM 677 C C . SER A 1 87 ? 1.900 -4.247 4.391 1.00 98.56 87 SER A C 1
ATOM 679 O O . SER A 1 87 ? 2.970 -4.388 3.795 1.00 98.56 87 SER A O 1
ATOM 681 N N . ALA A 1 88 ? 0.727 -4.384 3.768 1.00 98.62 88 ALA A N 1
ATOM 682 C CA . ALA A 1 88 ? 0.608 -4.675 2.342 1.00 98.62 88 ALA A CA 1
ATOM 683 C C . ALA A 1 88 ? 1.144 -3.519 1.482 1.00 98.62 88 ALA A C 1
ATOM 685 O O . ALA A 1 88 ? 1.845 -3.763 0.499 1.00 98.62 88 ALA A O 1
ATOM 686 N N . ALA A 1 89 ? 0.900 -2.268 1.885 1.00 98.69 89 ALA A N 1
ATOM 687 C CA . ALA A 1 89 ? 1.427 -1.087 1.206 1.00 98.69 89 ALA A CA 1
ATOM 688 C C . ALA A 1 89 ? 2.958 -1.051 1.251 1.00 98.69 89 ALA A C 1
ATOM 690 O O . ALA A 1 89 ? 3.590 -0.761 0.236 1.00 98.69 89 ALA A O 1
ATOM 691 N N . MET A 1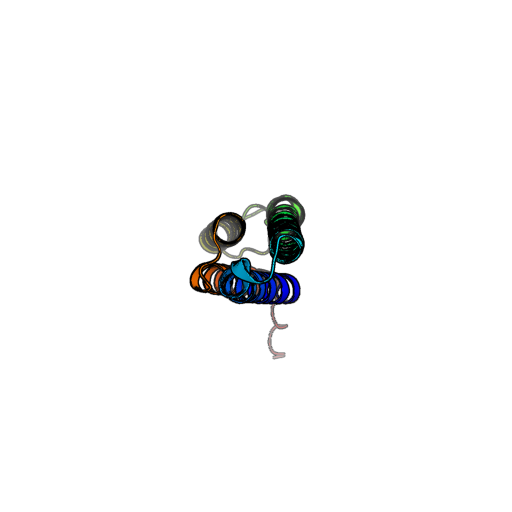 90 ? 3.569 -1.418 2.383 1.00 98.62 90 MET A N 1
ATOM 692 C CA . MET A 1 90 ? 5.027 -1.522 2.489 1.00 98.62 90 MET A CA 1
ATOM 693 C C . MET A 1 90 ? 5.593 -2.627 1.587 1.00 98.62 90 MET A C 1
ATOM 695 O O . MET A 1 90 ? 6.569 -2.402 0.872 1.00 98.62 90 MET A O 1
ATOM 699 N N . LYS A 1 91 ? 4.946 -3.798 1.538 1.00 98.44 91 LYS A N 1
ATOM 700 C CA . LYS A 1 91 ? 5.352 -4.883 0.626 1.00 98.44 91 LYS A CA 1
ATOM 701 C C . LYS A 1 91 ? 5.272 -4.449 -0.838 1.00 98.44 91 LYS A C 1
ATOM 703 O O . LYS A 1 91 ? 6.235 -4.641 -1.579 1.00 98.44 91 LYS A O 1
ATOM 708 N N . ALA A 1 92 ? 4.177 -3.801 -1.237 1.00 98.44 92 ALA A N 1
ATOM 709 C CA . ALA A 1 92 ? 4.026 -3.237 -2.577 1.00 98.44 92 ALA A CA 1
ATOM 710 C C . ALA A 1 92 ? 5.056 -2.125 -2.859 1.00 98.44 92 ALA A C 1
ATOM 712 O O . ALA A 1 92 ? 5.570 -2.011 -3.973 1.00 98.44 92 ALA A O 1
ATOM 713 N N . LYS A 1 93 ? 5.425 -1.329 -1.847 1.00 98.31 93 LYS A N 1
ATOM 714 C CA . LYS A 1 93 ? 6.473 -0.304 -1.954 1.00 98.31 93 LYS A CA 1
ATOM 715 C C . LYS A 1 93 ? 7.835 -0.915 -2.296 1.00 98.31 93 LYS A C 1
ATOM 717 O O . LYS A 1 93 ? 8.534 -0.382 -3.148 1.00 98.31 93 LYS A O 1
ATOM 722 N N . GLN A 1 94 ? 8.173 -2.059 -1.713 1.00 97.94 94 GLN A N 1
ATOM 723 C CA . GLN A 1 94 ? 9.503 -2.673 -1.826 1.00 97.94 94 GLN A CA 1
ATOM 724 C C . GLN A 1 94 ? 9.648 -3.689 -2.972 1.00 97.94 94 GLN A C 1
ATOM 726 O O . GLN A 1 94 ? 10.759 -4.113 -3.263 1.00 97.94 94 GLN A O 1
ATOM 731 N N . ASN A 1 95 ? 8.554 -4.079 -3.635 1.00 96.94 95 ASN A N 1
ATOM 732 C CA . ASN A 1 95 ? 8.555 -5.144 -4.648 1.00 96.94 95 ASN A CA 1
ATOM 733 C C . ASN A 1 95 ? 7.922 -4.69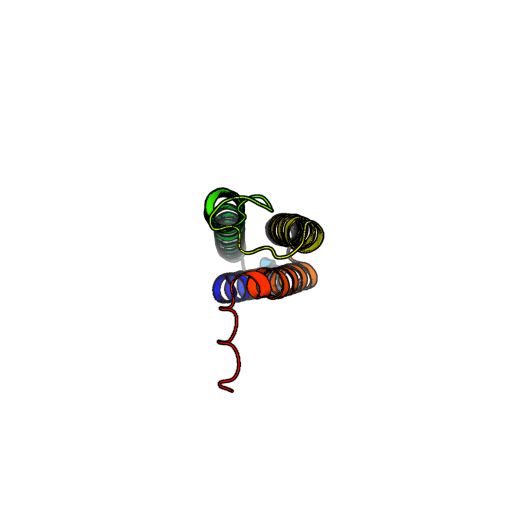8 -5.975 1.00 96.94 95 ASN A C 1
ATOM 735 O O . ASN A 1 95 ? 7.334 -3.620 -6.061 1.00 96.94 95 ASN A O 1
ATOM 739 N N . VAL A 1 96 ? 8.040 -5.527 -7.015 1.00 95.69 96 VAL A N 1
ATOM 740 C CA . VAL A 1 96 ? 7.415 -5.304 -8.339 1.00 95.69 96 VAL A CA 1
ATOM 741 C C . VAL A 1 96 ? 6.578 -6.490 -8.829 1.00 95.69 96 VAL A C 1
ATOM 743 O O . VAL A 1 96 ? 6.060 -6.449 -9.941 1.00 95.69 96 VAL A O 1
ATOM 746 N N . ASP A 1 97 ? 6.426 -7.530 -8.006 1.00 95.44 97 ASP A N 1
ATOM 747 C CA . ASP A 1 97 ? 5.532 -8.656 -8.283 1.00 95.44 97 ASP A CA 1
ATOM 748 C C . ASP A 1 97 ? 4.057 -8.196 -8.161 1.00 95.44 97 ASP A C 1
ATOM 750 O O . ASP A 1 97 ? 3.686 -7.633 -7.120 1.00 95.44 97 ASP A O 1
ATOM 754 N N . PRO A 1 98 ? 3.203 -8.423 -9.183 1.00 92.31 98 PRO A N 1
ATOM 755 C CA . PRO A 1 98 ? 1.804 -7.987 -9.181 1.00 92.31 98 PRO A CA 1
ATOM 756 C C . PRO A 1 98 ? 0.963 -8.576 -8.038 1.00 92.31 98 PRO A C 1
ATOM 758 O O . PRO A 1 98 ? -0.054 -8.000 -7.654 1.00 92.31 98 PRO A O 1
ATOM 761 N N . SER A 1 99 ? 1.379 -9.695 -7.443 1.00 96.81 99 SER A N 1
ATOM 762 C CA . SER A 1 99 ? 0.705 -10.261 -6.270 1.00 96.81 99 SER A CA 1
ATOM 763 C C . SER A 1 99 ? 0.705 -9.301 -5.074 1.00 96.81 99 SER A C 1
ATOM 765 O O . SER A 1 99 ? -0.255 -9.283 -4.300 1.00 96.81 99 SER A O 1
ATOM 767 N N . PHE A 1 100 ? 1.717 -8.434 -4.939 1.00 98.06 100 PHE A N 1
ATOM 768 C CA . PHE A 1 100 ? 1.769 -7.462 -3.845 1.00 98.06 100 PHE A CA 1
ATOM 769 C C . PHE A 1 100 ? 0.813 -6.281 -4.046 1.00 98.06 100 PHE A C 1
ATOM 771 O O . PHE A 1 100 ? 0.237 -5.806 -3.065 1.00 98.06 100 PHE A O 1
ATOM 778 N N . SER A 1 101 ? 0.595 -5.816 -5.283 1.00 96.44 101 SER A N 1
ATOM 779 C CA . SER A 1 101 ? -0.432 -4.797 -5.554 1.00 96.44 101 SER A CA 1
ATOM 780 C C . SER A 1 101 ? -1.842 -5.373 -5.388 1.00 96.44 101 SER A C 1
ATOM 782 O O . SER A 1 101 ? -2.705 -4.711 -4.806 1.00 96.44 101 SER A O 1
ATOM 784 N N . ALA A 1 102 ? -2.062 -6.628 -5.797 1.00 96.94 102 ALA A N 1
ATOM 785 C CA . ALA A 1 102 ? -3.316 -7.342 -5.568 1.00 96.94 102 ALA A CA 1
ATOM 786 C C . ALA A 1 102 ? -3.607 -7.521 -4.068 1.00 96.94 102 ALA A C 1
ATOM 788 O O . ALA A 1 102 ? -4.713 -7.219 -3.614 1.00 96.94 102 ALA A O 1
ATOM 789 N N . GLY A 1 103 ? -2.604 -7.925 -3.281 1.00 97.94 103 GLY A N 1
ATOM 790 C CA . GLY A 1 103 ? -2.718 -8.045 -1.826 1.00 97.94 103 GLY A CA 1
ATOM 791 C C . GLY A 1 103 ? -3.040 -6.713 -1.142 1.00 97.94 103 GLY A C 1
ATOM 792 O O . GLY A 1 103 ? -3.894 -6.663 -0.258 1.00 97.94 103 GLY A O 1
ATOM 793 N N . LEU A 1 104 ? -2.429 -5.611 -1.591 1.00 98.50 104 LEU A N 1
ATOM 794 C CA . LEU A 1 104 ? -2.772 -4.270 -1.109 1.00 98.50 104 LEU A CA 1
ATOM 795 C C . LEU A 1 104 ? -4.220 -3.894 -1.444 1.00 98.50 104 LEU A C 1
ATOM 797 O O . LEU A 1 104 ? -4.948 -3.409 -0.578 1.00 98.50 104 LEU A O 1
ATOM 801 N N . LYS A 1 105 ? -4.656 -4.135 -2.684 1.00 97.75 105 LYS A N 1
ATOM 802 C CA . LYS A 1 105 ? -6.029 -3.851 -3.120 1.00 97.75 105 LYS A CA 1
ATOM 803 C C . LYS A 1 105 ? -7.057 -4.637 -2.303 1.00 97.75 105 LYS A C 1
ATOM 805 O O . LYS A 1 105 ? -8.071 -4.060 -1.916 1.00 97.75 105 LYS A O 1
ATOM 810 N N . HIS A 1 106 ? -6.777 -5.909 -2.012 1.00 97.25 106 HIS A N 1
ATOM 811 C CA . HIS A 1 106 ? -7.610 -6.745 -1.147 1.00 97.25 106 HIS A CA 1
ATOM 812 C C . HIS A 1 106 ? -7.708 -6.163 0.266 1.00 97.25 106 HIS A C 1
ATOM 814 O O . HIS A 1 106 ? -8.806 -5.867 0.725 1.00 97.25 106 HIS A O 1
ATOM 820 N N . ALA A 1 107 ? -6.568 -5.897 0.913 1.00 97.75 107 ALA A N 1
ATOM 821 C CA . ALA A 1 107 ? -6.539 -5.338 2.266 1.00 97.75 107 ALA A CA 1
ATOM 822 C C . ALA A 1 107 ? -7.280 -3.992 2.357 1.00 97.75 107 ALA A C 1
ATOM 824 O O . ALA A 1 107 ? -8.001 -3.733 3.320 1.00 97.75 107 ALA A O 1
ATOM 825 N N . VAL A 1 108 ? -7.135 -3.129 1.342 1.00 96.69 108 VAL A N 1
ATOM 826 C CA . VAL A 1 108 ? -7.894 -1.872 1.245 1.00 96.69 108 VAL A CA 1
ATOM 827 C C . VAL A 1 108 ? -9.393 -2.147 1.136 1.00 96.69 108 VAL A C 1
ATOM 829 O O . VAL A 1 108 ? -10.177 -1.461 1.789 1.00 96.69 108 VAL A O 1
ATOM 832 N N . GLY A 1 109 ? -9.797 -3.130 0.331 1.00 94.12 109 GLY A N 1
ATOM 833 C CA . GLY A 1 109 ? -11.189 -3.564 0.218 1.00 94.12 109 GLY A CA 1
ATOM 834 C C . GLY A 1 109 ? -11.778 -3.938 1.576 1.00 94.12 109 GLY A C 1
ATOM 835 O O . GLY A 1 109 ? -12.790 -3.356 1.973 1.00 94.12 109 GLY A O 1
ATOM 836 N N . ASP A 1 110 ? -11.094 -4.806 2.317 1.00 91.75 110 ASP A N 1
ATOM 837 C CA . ASP A 1 110 ? -11.527 -5.262 3.642 1.00 91.75 110 ASP A CA 1
ATOM 838 C C . ASP A 1 110 ? -11.634 -4.097 4.632 1.00 91.75 110 ASP A C 1
ATOM 840 O O . ASP A 1 110 ? -12.678 -3.888 5.253 1.00 91.75 110 ASP A O 1
ATOM 844 N N . ALA A 1 111 ? -10.595 -3.259 4.717 1.00 91.56 111 ALA A N 1
ATOM 845 C CA . ALA A 1 111 ? -10.577 -2.116 5.628 1.00 91.56 111 ALA A CA 1
ATOM 846 C C . ALA A 1 111 ? -11.677 -1.086 5.310 1.00 91.56 111 ALA A C 1
ATOM 848 O O . ALA A 1 111 ? -12.207 -0.445 6.217 1.00 91.56 111 ALA A O 1
ATOM 849 N N . THR A 1 112 ? -12.069 -0.927 4.037 1.00 87.06 112 THR A N 1
ATOM 850 C CA . THR A 1 112 ? -13.145 0.010 3.663 1.00 87.06 112 THR A CA 1
ATOM 851 C C . THR A 1 112 ? -14.525 -0.408 4.163 1.00 87.06 112 THR A C 1
ATOM 853 O O . THR A 1 112 ? -15.394 0.457 4.287 1.00 87.06 112 THR A O 1
ATOM 856 N N . LEU A 1 113 ? -14.743 -1.687 4.494 1.00 84.12 113 LEU A N 1
ATOM 857 C CA . LEU A 1 113 ? -16.025 -2.164 5.024 1.00 84.12 113 LEU A CA 1
ATOM 858 C C . LEU A 1 113 ? -16.384 -1.484 6.350 1.00 84.12 113 LEU A C 1
ATOM 860 O O . LEU A 1 113 ? -17.548 -1.151 6.556 1.00 84.12 113 LEU A O 1
ATOM 864 N N . MET A 1 114 ? -15.388 -1.170 7.182 1.00 79.38 114 MET A N 1
ATOM 865 C CA . MET A 1 114 ? -15.579 -0.426 8.433 1.00 79.38 114 MET A CA 1
ATOM 866 C C . MET A 1 114 ? -16.090 1.011 8.206 1.00 79.38 114 MET A C 1
ATOM 868 O O . MET A 1 114 ? -16.716 1.609 9.080 1.00 79.38 114 MET A O 1
ATOM 872 N N .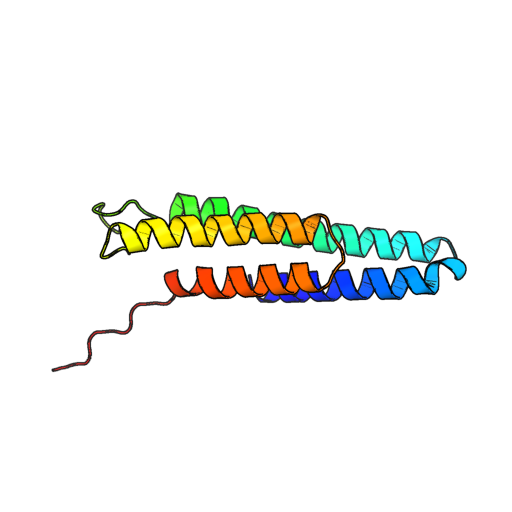 TYR A 1 115 ? -15.819 1.590 7.036 1.00 76.62 115 TYR A N 1
ATOM 873 C CA . TYR A 1 115 ? -16.131 2.986 6.724 1.00 76.62 115 TYR A CA 1
ATOM 874 C C . TYR A 1 115 ? -17.446 3.173 5.970 1.00 76.62 115 TYR A C 1
ATOM 876 O O . TYR A 1 115 ? -17.861 4.314 5.751 1.00 76.62 115 TYR A O 1
ATOM 884 N N . LYS A 1 116 ? -18.112 2.084 5.574 1.00 74.19 116 LYS A N 1
ATOM 885 C CA . LYS A 1 116 ? -19.429 2.171 4.945 1.00 74.19 116 LYS A CA 1
ATOM 886 C C . LYS A 1 116 ? -20.472 2.578 5.995 1.00 74.19 116 LYS A C 1
ATOM 888 O O . LYS A 1 116 ? -20.447 2.050 7.106 1.00 74.19 116 LYS A O 1
ATOM 893 N N . PRO A 1 117 ? -21.384 3.514 5.679 1.00 58.78 117 PRO A N 1
ATOM 894 C CA . PRO A 1 117 ? -22.457 3.869 6.597 1.00 58.78 117 PRO A CA 1
ATOM 895 C C . PRO A 1 117 ? -23.315 2.636 6.900 1.00 58.78 117 PRO A C 1
ATOM 897 O O . PRO A 1 117 ? -23.656 1.871 5.996 1.00 58.78 117 PRO A O 1
ATOM 900 N N . VAL A 1 118 ? -23.662 2.450 8.175 1.00 57.84 118 VAL A N 1
ATOM 901 C CA . VAL A 1 118 ? -24.632 1.430 8.591 1.00 57.84 118 VAL A CA 1
ATOM 902 C C . VAL A 1 118 ? -25.966 1.793 7.941 1.00 57.84 118 VAL A C 1
ATOM 904 O O . VAL A 1 118 ? -26.432 2.922 8.099 1.00 57.84 118 VAL A O 1
ATOM 907 N N . ALA A 1 119 ? -26.552 0.867 7.177 1.00 49.50 119 ALA A N 1
ATOM 908 C CA . ALA A 1 119 ? -27.870 1.075 6.588 1.00 49.50 119 ALA A CA 1
ATOM 909 C C . ALA A 1 119 ? -28.869 1.457 7.699 1.00 49.50 119 ALA A C 1
ATOM 911 O O . ALA A 1 119 ? -28.815 0.857 8.779 1.00 49.50 119 ALA A O 1
ATOM 912 N N . PRO A 1 120 ? -29.747 2.453 7.477 1.00 45.41 120 PRO A N 1
ATOM 913 C CA . PRO A 1 120 ? -30.754 2.803 8.468 1.00 45.41 120 PRO A CA 1
ATOM 914 C C . PRO A 1 120 ? -31.594 1.560 8.801 1.00 45.41 120 PRO A C 1
ATOM 916 O O . PRO A 1 120 ? -31.819 0.731 7.912 1.00 45.41 120 PRO A O 1
ATOM 919 N N . PRO A 1 121 ? -32.031 1.391 10.064 1.00 48.16 121 PRO A N 1
ATOM 920 C CA . PRO A 1 121 ? -32.911 0.286 10.418 1.00 48.16 121 PRO A CA 1
ATOM 921 C C . PRO A 1 121 ? -34.132 0.315 9.496 1.00 48.16 121 PRO A C 1
ATOM 923 O O . PRO A 1 121 ? -34.689 1.386 9.244 1.00 48.16 121 PRO A O 1
ATOM 926 N N . ALA A 1 122 ? -34.506 -0.850 8.959 1.00 48.56 122 ALA A N 1
ATOM 927 C CA . ALA A 1 122 ? -35.719 -0.979 8.163 1.00 48.56 122 ALA A CA 1
ATOM 928 C C . ALA A 1 122 ? -36.891 -0.416 8.979 1.00 48.56 122 ALA A C 1
ATOM 930 O O . ALA A 1 122 ? -37.039 -0.754 10.155 1.00 48.56 122 ALA A O 1
ATOM 931 N N . ALA A 1 123 ? -37.648 0.502 8.373 1.00 47.62 123 ALA A N 1
ATOM 932 C CA . ALA A 1 123 ? -38.814 1.097 9.008 1.00 47.62 123 ALA A CA 1
ATOM 933 C C . ALA A 1 123 ? -39.799 -0.015 9.433 1.00 47.62 123 ALA A C 1
ATOM 935 O O . ALA A 1 123 ? -39.890 -1.015 8.715 1.00 47.62 123 ALA A O 1
ATOM 936 N N . PRO A 1 124 ? -40.464 0.135 10.595 1.00 63.47 124 PRO A N 1
ATOM 937 C CA . PRO A 1 124 ? -41.384 -0.866 11.133 1.00 63.47 124 PRO A CA 1
ATOM 938 C C . PRO A 1 124 ? -42.579 -1.140 10.216 1.00 63.47 124 PRO A C 1
ATOM 940 O O . PRO A 1 124 ? -42.993 -0.213 9.480 1.00 63.47 124 PRO A O 1
#

Foldseek 3Di:
DLVLLVLLLVLLVLLVVLVVVPVVDDVSVVSNVVSLVSNLVSLVVQLCCLVPPVVVPQLDQPPDPNHLDPDNVSSVVLVVLSVQLNVLSVVSSVDSPSVSSVSNSVSVVSNCVSVDDDPPPDDD

InterPro domains:
  IPR014123 Superoxide dismutase, Nickel-type [PF09055] (5-115)
  IPR036502 Nickel-containing superoxide dismutase superfamily [G3DSA:1.20.120.400] (1-118)